Protein AF-A0A9D1T3U3-F1 (afdb_monomer_lite)

Sequence (170 aa):
MNPGKLRSGLFGFKKSSVYQYISEIEQDYSAKLVQRNDQAARESDEHLRRISQLEAELEEQKHSNEAIKSEKELIALALIDARRYAETVKKEADDKAAEERKKLEAELDKRKAELDRYHEQIVAVREMFQKLLRSMNEHAYSFEQQVKTAGEAAPERNMSLFERKAGSGK

Foldseek 3Di:
DDPVQFDADPPGTDPVSVVVVVVVVVVVVVVVVVVVVVVVVVVVVVVVVVVVVVVVVVVVVVVVVVVVVVVVVVVVVVVVVVVVVVVVVVVVVVVVVVVVVVVVVVVVVVVVVVVVVVVVVVVVVVVVVVVVVVVVVVVVVVVVVVVVVVVVVDPPPPPPPDPDPDDDDD

pLDDT: mean 87.0, std 16.56, range [37.66, 98.19]

Radius of gyration: 71.47 Å; chains: 1; bounding box: 152×33×193 Å

Structure (mmCIF, N/CA/C/O backbone):
data_AF-A0A9D1T3U3-F1
#
_entry.id   AF-A0A9D1T3U3-F1
#
loop_
_atom_site.group_PDB
_atom_site.id
_atom_site.type_symbol
_atom_site.label_atom_id
_atom_site.label_alt_id
_atom_site.label_comp_id
_atom_site.label_asym_id
_atom_site.label_entity_id
_atom_site.label_seq_id
_atom_site.pdbx_PDB_ins_code
_atom_site.Cartn_x
_atom_site.Cartn_y
_atom_site.Cartn_z
_atom_site.occupancy
_atom_site.B_iso_or_equiv
_atom_site.auth_seq_id
_atom_site.auth_comp_id
_atom_site.auth_asym_id
_atom_site.auth_atom_id
_atom_site.pdbx_PDB_model_num
ATOM 1 N N . MET A 1 1 ? -62.006 -7.987 57.439 1.00 48.41 1 MET A N 1
ATOM 2 C CA . MET A 1 1 ? -62.836 -6.977 58.130 1.00 48.41 1 MET A CA 1
ATOM 3 C C . MET A 1 1 ? -64.059 -7.708 58.659 1.00 48.41 1 MET A C 1
ATOM 5 O O . MET A 1 1 ? -64.904 -8.081 57.862 1.00 48.41 1 MET A O 1
ATOM 9 N N . ASN A 1 2 ? -64.071 -8.084 59.942 1.00 49.84 2 ASN A N 1
ATOM 10 C CA . ASN A 1 2 ? -65.096 -8.978 60.493 1.00 49.84 2 ASN A CA 1
ATOM 11 C C . ASN A 1 2 ? -65.624 -8.397 61.822 1.00 49.84 2 ASN A C 1
ATOM 13 O O . ASN A 1 2 ? -64.962 -8.550 62.849 1.00 49.84 2 ASN A O 1
ATOM 17 N N . PRO A 1 3 ? -66.778 -7.702 61.825 1.00 57.09 3 PRO A N 1
ATOM 18 C CA . PRO A 1 3 ? -67.309 -7.013 63.009 1.00 57.09 3 PRO A CA 1
ATOM 19 C C . PRO A 1 3 ? -67.795 -7.964 64.120 1.00 57.09 3 PRO A C 1
ATOM 21 O O . PRO A 1 3 ? -68.086 -7.520 65.227 1.00 57.09 3 PRO A O 1
ATOM 24 N N . GLY A 1 4 ? -67.831 -9.279 63.869 1.00 59.16 4 GLY A N 1
ATOM 25 C CA . GLY A 1 4 ? -68.265 -10.303 64.828 1.00 59.16 4 GLY A CA 1
ATOM 26 C C . GLY A 1 4 ? -67.339 -10.539 66.033 1.00 59.16 4 GLY A C 1
ATOM 27 O O . GLY A 1 4 ? -67.696 -11.311 66.917 1.00 59.16 4 GLY A O 1
ATOM 28 N N . LYS A 1 5 ? -66.166 -9.891 66.102 1.00 60.06 5 LYS A N 1
ATOM 29 C CA . LYS A 1 5 ? -65.234 -10.005 67.244 1.00 60.06 5 LYS A CA 1
ATOM 30 C C . LYS A 1 5 ? -65.587 -9.096 68.433 1.00 60.06 5 LYS A C 1
ATOM 32 O O . LYS A 1 5 ? -65.018 -9.256 69.511 1.00 60.06 5 LYS A O 1
ATOM 37 N N . LEU A 1 6 ? -66.517 -8.155 68.262 1.00 68.94 6 LEU A N 1
ATOM 38 C CA . LEU A 1 6 ? -66.906 -7.207 69.305 1.00 68.94 6 LEU A CA 1
ATOM 39 C C . LEU A 1 6 ? -68.054 -7.771 70.161 1.00 68.94 6 LEU A C 1
ATOM 41 O O . LEU A 1 6 ? -69.186 -7.889 69.700 1.00 68.94 6 LEU A O 1
ATOM 45 N N . ARG A 1 7 ? -67.786 -8.102 71.431 1.00 67.62 7 ARG A N 1
ATOM 46 C CA . ARG A 1 7 ? -68.818 -8.568 72.377 1.00 67.62 7 ARG A CA 1
ATOM 47 C C . ARG A 1 7 ? -69.720 -7.408 72.818 1.00 67.62 7 ARG A C 1
ATOM 49 O O . ARG A 1 7 ? -69.237 -6.432 73.399 1.00 67.62 7 ARG A O 1
ATOM 56 N N . SER A 1 8 ? -71.026 -7.542 72.607 1.00 62.28 8 SER A N 1
ATOM 57 C CA . SER A 1 8 ? -72.062 -6.617 73.084 1.00 62.28 8 SER A CA 1
ATOM 58 C C . SER A 1 8 ? -72.472 -6.916 74.536 1.00 62.28 8 SER A C 1
ATOM 60 O O . SER A 1 8 ? -72.482 -8.060 74.988 1.00 62.28 8 SER A O 1
ATOM 62 N N . GLY A 1 9 ? -72.757 -5.870 75.308 1.00 64.69 9 GLY A N 1
ATOM 63 C CA . GLY A 1 9 ? -73.354 -5.912 76.645 1.00 64.69 9 GLY A CA 1
ATOM 64 C C . GLY A 1 9 ? -74.627 -5.059 76.705 1.00 64.69 9 GLY A C 1
ATOM 65 O O . GLY A 1 9 ? -75.027 -4.484 75.695 1.00 64.69 9 GLY A O 1
ATOM 66 N N . LEU A 1 10 ? -75.250 -4.949 77.888 1.00 53.22 10 LEU A N 1
ATOM 67 C CA . LEU A 1 10 ? -76.544 -4.260 78.079 1.00 53.22 10 LEU A CA 1
ATOM 68 C C . LEU A 1 10 ? -76.570 -2.778 77.635 1.00 53.22 10 LEU A C 1
ATOM 70 O O . LEU A 1 10 ? -77.649 -2.243 77.420 1.00 53.22 10 LEU A O 1
ATOM 74 N N . PHE A 1 11 ? -75.411 -2.129 77.471 1.00 63.41 11 PHE A N 1
ATOM 75 C CA . PHE A 1 11 ? -75.275 -0.734 77.025 1.00 63.41 11 PHE A CA 1
ATOM 76 C C . PHE A 1 11 ? -74.191 -0.576 75.936 1.00 63.41 11 PHE A C 1
ATOM 78 O O . PHE A 1 11 ? -73.319 0.286 76.024 1.00 63.41 11 PHE A O 1
ATOM 85 N N . GLY A 1 12 ? -74.210 -1.433 74.910 1.00 74.12 12 GLY A N 1
ATOM 86 C CA . GLY A 1 12 ? -73.288 -1.352 73.764 1.00 74.12 12 GLY A CA 1
ATOM 87 C C . GLY A 1 12 ? -72.073 -2.283 73.866 1.00 74.12 12 GLY A C 1
ATOM 88 O O . GLY A 1 12 ? -72.108 -3.288 74.574 1.00 74.12 12 GLY A O 1
ATOM 89 N N . PHE A 1 13 ? -71.000 -2.008 73.117 1.00 77.75 13 PHE A N 1
ATOM 90 C CA . PHE A 1 13 ? -69.819 -2.884 73.067 1.00 77.75 13 PHE A CA 1
ATOM 91 C C . PHE A 1 13 ? -68.985 -2.821 74.352 1.00 77.75 13 PHE A C 1
ATOM 93 O O . PHE A 1 13 ? -68.735 -1.750 74.905 1.00 77.75 13 PHE A O 1
ATOM 100 N N . LYS A 1 14 ? -68.495 -3.975 74.819 1.00 78.81 14 LYS A N 1
ATOM 101 C CA . LYS A 1 14 ? -67.604 -4.026 75.986 1.00 78.81 14 LYS A CA 1
ATOM 102 C C . LYS A 1 14 ? -66.269 -3.354 75.658 1.00 78.81 14 LYS A C 1
ATOM 104 O O . LYS A 1 14 ? -65.578 -3.775 74.733 1.00 78.81 14 LYS A O 1
ATOM 109 N N . LYS A 1 15 ? -65.867 -2.377 76.479 1.00 77.88 15 LYS A N 1
ATOM 110 C CA . LYS A 1 15 ? -64.603 -1.624 76.362 1.00 77.88 15 LYS A CA 1
ATOM 111 C C . LYS A 1 15 ? -63.379 -2.536 76.169 1.00 77.88 15 LYS A C 1
ATOM 113 O O . LYS A 1 15 ? -62.560 -2.273 75.298 1.00 77.88 15 LYS A O 1
ATOM 118 N N . SER A 1 16 ? -63.298 -3.652 76.897 1.00 78.44 16 SER A N 1
ATOM 119 C CA . SER A 1 16 ? -62.227 -4.651 76.736 1.00 78.44 16 SER A CA 1
ATOM 120 C C . SER A 1 16 ? -62.200 -5.311 75.353 1.00 78.44 16 SER A C 1
ATOM 122 O O . SER A 1 16 ? -61.131 -5.505 74.790 1.00 78.44 16 SER A O 1
ATOM 124 N N . SER A 1 17 ? -63.368 -5.603 74.775 1.00 78.81 17 SER A N 1
ATOM 125 C CA . SER A 1 17 ? -63.489 -6.204 73.443 1.00 78.81 17 SER A CA 1
ATOM 126 C C . SER A 1 17 ? -63.086 -5.234 72.333 1.00 78.81 17 SER A C 1
ATOM 128 O O . SER A 1 17 ? -62.527 -5.663 71.329 1.00 78.81 17 SER A O 1
ATOM 130 N N . VAL A 1 18 ? -63.355 -3.937 72.517 1.00 82.44 18 VAL A N 1
ATOM 131 C CA . VAL A 1 18 ? -62.944 -2.877 71.586 1.00 82.44 18 VAL A CA 1
ATOM 132 C C . VAL A 1 18 ? -61.427 -2.686 71.623 1.00 82.44 18 VAL A C 1
ATOM 134 O O . VAL A 1 18 ? -60.809 -2.666 70.566 1.00 82.44 18 VAL A O 1
ATOM 137 N N . TYR A 1 19 ? -60.809 -2.624 72.810 1.00 83.25 19 TYR A N 1
ATOM 138 C CA . TYR A 1 19 ? -59.344 -2.545 72.915 1.00 83.25 19 TYR A CA 1
ATOM 139 C C . TYR A 1 19 ? -58.645 -3.761 72.319 1.00 83.25 19 TYR A C 1
ATOM 141 O O . TYR A 1 19 ? -57.656 -3.604 71.615 1.00 83.25 19 TYR A O 1
ATOM 149 N N . GLN A 1 20 ? -59.172 -4.962 72.559 1.00 82.62 20 GLN A N 1
ATOM 150 C CA . GLN A 1 20 ? -58.599 -6.182 71.998 1.00 82.62 20 GLN A CA 1
ATOM 151 C C . GLN A 1 20 ? -58.688 -6.194 70.465 1.00 82.62 20 GLN A C 1
ATOM 153 O O . GLN A 1 20 ? -57.724 -6.544 69.796 1.00 82.62 20 GLN A O 1
ATOM 158 N N . TYR A 1 21 ? -59.805 -5.728 69.902 1.00 84.50 21 TYR A N 1
ATOM 159 C CA . TYR A 1 21 ? -59.969 -5.582 68.456 1.00 84.50 21 TYR A CA 1
ATOM 160 C C . TYR A 1 21 ? -59.041 -4.519 67.845 1.00 84.50 21 TYR A C 1
ATOM 162 O O . TYR A 1 21 ? -58.451 -4.759 66.795 1.00 84.50 21 TYR A O 1
ATOM 170 N N . ILE A 1 22 ? -58.886 -3.361 68.498 1.00 86.06 22 ILE A N 1
ATOM 171 C CA . ILE A 1 22 ? -57.947 -2.314 68.063 1.00 86.06 22 ILE A CA 1
ATOM 172 C C . ILE A 1 22 ? -56.513 -2.849 68.093 1.00 86.06 22 ILE A C 1
ATOM 174 O O . ILE A 1 22 ? -55.797 -2.701 67.111 1.00 86.06 22 ILE A O 1
ATOM 178 N N . SER A 1 23 ? -56.131 -3.539 69.169 1.00 87.00 23 SER A N 1
ATOM 179 C CA . SER A 1 23 ? -54.795 -4.117 69.317 1.00 87.00 23 SER A CA 1
ATOM 180 C C . SER A 1 23 ? -54.493 -5.170 68.243 1.00 87.00 23 SER A C 1
ATOM 182 O O . SER A 1 23 ? -53.408 -5.146 67.671 1.00 87.00 23 SER A O 1
ATOM 184 N N . GLU A 1 24 ? -55.452 -6.038 67.898 1.00 88.56 24 GLU A N 1
ATOM 185 C CA . GLU A 1 24 ? -55.300 -6.991 66.786 1.00 88.56 24 GLU A CA 1
ATOM 186 C C . GLU A 1 24 ? -55.110 -6.280 65.436 1.00 88.56 24 GLU A C 1
ATOM 188 O O . GLU A 1 24 ? -54.271 -6.684 64.634 1.00 88.56 24 GLU A O 1
ATOM 193 N N . ILE A 1 25 ? -55.858 -5.201 65.181 1.00 89.44 25 ILE A N 1
ATOM 194 C CA . ILE A 1 25 ? -55.713 -4.408 63.952 1.00 89.44 25 ILE A CA 1
ATOM 195 C C . ILE A 1 25 ? -54.351 -3.717 63.901 1.00 89.44 25 ILE A C 1
ATOM 197 O O . ILE A 1 25 ? -53.684 -3.770 62.871 1.00 89.44 25 ILE A O 1
ATOM 201 N N . GLU A 1 26 ? -53.925 -3.074 64.985 1.00 88.56 26 GLU A N 1
ATOM 202 C CA . GLU A 1 26 ? -52.614 -2.423 65.072 1.00 88.56 26 GLU A CA 1
ATOM 203 C C . GLU A 1 26 ? -51.480 -3.427 64.851 1.00 88.56 26 GLU A C 1
ATOM 205 O O . GLU A 1 26 ? -50.517 -3.123 64.144 1.00 88.56 26 GLU A O 1
ATOM 210 N N . GLN A 1 27 ? -51.618 -4.642 65.383 1.00 90.44 27 GLN A N 1
ATOM 211 C CA . GLN A 1 27 ? -50.654 -5.717 65.189 1.00 90.44 27 GLN A CA 1
ATOM 212 C C . GLN A 1 27 ? -50.613 -6.194 63.726 1.00 90.44 27 GLN A C 1
ATOM 214 O O . GLN A 1 27 ? -49.526 -6.305 63.158 1.00 90.44 27 GLN A O 1
ATOM 219 N N . ASP A 1 28 ? -51.767 -6.384 63.078 1.00 91.81 28 ASP A N 1
ATOM 220 C CA . ASP A 1 28 ? -51.862 -6.736 61.652 1.00 91.81 28 ASP A CA 1
ATOM 221 C C . ASP A 1 28 ? -51.287 -5.640 60.736 1.00 91.81 28 ASP A C 1
ATOM 223 O O . ASP A 1 28 ? -50.599 -5.932 59.752 1.00 91.81 28 ASP A O 1
ATOM 227 N N . TYR A 1 29 ? -51.561 -4.365 61.033 1.00 93.00 29 TYR A N 1
ATOM 228 C CA . TYR A 1 29 ? -50.995 -3.236 60.288 1.00 93.00 29 TYR A CA 1
ATOM 229 C C . TYR A 1 29 ? -49.484 -3.130 60.488 1.00 93.00 29 TYR A C 1
ATOM 231 O O . TYR A 1 29 ? -48.761 -2.929 59.512 1.00 93.00 29 TYR A O 1
ATOM 239 N N . SER A 1 30 ? -49.000 -3.326 61.715 1.00 92.25 30 SER A N 1
ATOM 240 C CA . SER A 1 30 ? -47.567 -3.342 62.021 1.00 92.25 30 SER A CA 1
ATOM 241 C C . SER A 1 30 ? -46.858 -4.474 61.274 1.00 92.25 30 SER A C 1
ATOM 243 O O . SER A 1 30 ? -45.830 -4.242 60.644 1.00 92.25 30 SER A O 1
ATOM 245 N N . ALA A 1 31 ? -47.444 -5.675 61.247 1.00 93.56 31 ALA A N 1
ATOM 246 C CA . ALA A 1 31 ? -46.906 -6.809 60.498 1.00 93.56 31 ALA A CA 1
ATOM 247 C C . ALA A 1 31 ? -46.839 -6.527 58.985 1.00 93.56 31 ALA A C 1
ATOM 249 O O . ALA A 1 31 ? -45.823 -6.799 58.345 1.00 93.56 31 ALA A O 1
ATOM 250 N N . LYS A 1 32 ? -47.884 -5.918 58.408 1.00 94.94 32 LYS A N 1
ATOM 251 C CA . LYS A 1 32 ? -47.892 -5.517 56.989 1.00 94.94 32 LYS A CA 1
ATOM 252 C C . LYS A 1 32 ? -46.875 -4.424 56.674 1.00 94.94 32 LYS A C 1
ATOM 254 O O . LYS A 1 32 ? -46.291 -4.453 55.593 1.00 94.94 32 LYS A O 1
ATOM 259 N N . LEU A 1 33 ? -46.669 -3.470 57.581 1.00 94.62 33 LEU A N 1
ATOM 260 C CA . LEU A 1 33 ? -45.656 -2.426 57.421 1.00 94.62 33 LEU A CA 1
ATOM 261 C C . LEU A 1 33 ? -44.251 -3.022 57.397 1.00 94.62 33 LEU A C 1
ATOM 263 O O . LEU A 1 33 ? -43.485 -2.699 56.494 1.00 94.62 33 LEU A O 1
ATOM 267 N N . VAL A 1 34 ? -43.945 -3.939 58.319 1.00 95.88 34 VAL A N 1
ATOM 268 C CA . VAL A 1 34 ? -42.663 -4.660 58.328 1.00 95.88 34 VAL A CA 1
ATOM 269 C C . VAL A 1 34 ? -42.482 -5.446 57.031 1.00 95.88 34 VAL A C 1
ATOM 271 O O . VAL A 1 34 ? -41.472 -5.281 56.358 1.00 95.88 34 VAL A O 1
ATOM 274 N N . GLN A 1 35 ? -43.494 -6.207 56.604 1.00 95.56 35 GLN A N 1
ATOM 275 C CA . GLN A 1 35 ? -43.419 -6.981 55.363 1.00 95.56 35 GLN A CA 1
ATOM 276 C C . GLN A 1 35 ? -43.183 -6.099 54.125 1.00 95.56 35 GLN A C 1
ATOM 278 O O . GLN A 1 35 ? -42.412 -6.464 53.239 1.00 95.56 35 GLN A O 1
ATOM 283 N N . ARG A 1 36 ? -43.841 -4.935 54.048 1.00 95.62 36 ARG A N 1
ATOM 284 C CA . ARG A 1 36 ? -43.643 -3.975 52.954 1.00 95.62 36 ARG A CA 1
ATOM 285 C C . ARG A 1 36 ? -42.262 -3.339 52.991 1.00 95.62 36 ARG A C 1
ATOM 287 O O . ARG A 1 36 ? -41.664 -3.177 51.934 1.00 95.62 36 ARG A O 1
ATOM 294 N N . ASN A 1 37 ? -41.768 -3.008 54.177 1.00 95.81 37 ASN A N 1
ATOM 295 C CA . ASN A 1 37 ? -40.433 -2.455 54.344 1.00 95.81 37 ASN A CA 1
ATOM 296 C C . ASN A 1 37 ? -39.354 -3.473 53.942 1.00 95.81 37 ASN A C 1
ATOM 298 O O . ASN A 1 37 ? -38.443 -3.132 53.196 1.00 95.81 37 ASN A O 1
ATOM 302 N N . ASP A 1 38 ? -39.509 -4.737 54.341 1.00 96.12 38 ASP A N 1
ATOM 303 C CA . ASP A 1 38 ? -38.602 -5.824 53.956 1.00 96.12 38 ASP A CA 1
ATOM 304 C C . ASP A 1 38 ? -38.616 -6.072 52.444 1.00 96.12 38 ASP A C 1
ATOM 306 O O . ASP A 1 38 ? -37.574 -6.321 51.840 1.00 96.12 38 ASP A O 1
ATOM 310 N N . GLN A 1 39 ? -39.793 -6.007 51.815 1.00 96.44 39 GLN A N 1
ATOM 311 C CA . GLN A 1 39 ? -39.905 -6.138 50.365 1.00 96.44 39 GLN A CA 1
ATOM 312 C C . GLN A 1 39 ? -39.223 -4.968 49.643 1.00 96.44 39 GLN A C 1
ATOM 314 O O . GLN A 1 39 ? -38.424 -5.204 48.741 1.00 96.44 39 GLN A O 1
ATOM 319 N N . ALA A 1 40 ? -39.482 -3.730 50.071 1.00 95.62 40 ALA A N 1
ATOM 320 C CA . ALA A 1 40 ? -38.860 -2.544 49.489 1.00 95.62 40 ALA A CA 1
ATOM 321 C C . ALA A 1 40 ? -37.330 -2.558 49.650 1.00 95.62 40 ALA A C 1
ATOM 323 O O . ALA A 1 40 ? -36.610 -2.198 48.721 1.00 95.62 40 ALA A O 1
ATOM 324 N N . ALA A 1 41 ? -36.826 -3.026 50.797 1.00 96.62 41 ALA A N 1
ATOM 325 C CA . ALA A 1 41 ? -35.394 -3.190 51.025 1.00 96.62 41 ALA A CA 1
ATOM 326 C C . ALA A 1 41 ? -34.773 -4.201 50.045 1.00 96.62 41 ALA A C 1
ATOM 328 O O . ALA A 1 41 ? -33.742 -3.917 49.442 1.00 96.62 41 ALA A O 1
ATOM 329 N N . ARG A 1 42 ? -35.429 -5.347 49.819 1.00 96.75 42 ARG A N 1
ATOM 330 C CA . ARG A 1 42 ? -34.956 -6.362 48.859 1.00 96.75 42 ARG A CA 1
ATOM 331 C C . ARG A 1 42 ? -34.942 -5.848 47.423 1.00 96.75 42 ARG A C 1
ATOM 333 O O . ARG A 1 42 ? -33.963 -6.070 46.719 1.00 96.75 42 ARG A O 1
ATOM 340 N N . GLU A 1 43 ? -36.007 -5.170 47.002 1.00 97.00 43 GLU A N 1
ATOM 341 C CA . GLU A 1 43 ? -36.102 -4.580 45.660 1.00 97.00 43 GLU A CA 1
ATOM 342 C C . GLU A 1 43 ? -35.020 -3.506 45.461 1.00 97.00 43 GLU A C 1
ATOM 344 O O . GLU A 1 43 ? -34.342 -3.486 44.435 1.00 97.00 43 GLU A O 1
ATOM 349 N N . SER A 1 44 ? -34.781 -2.667 46.474 1.00 96.62 44 SER A N 1
ATOM 350 C CA . SER A 1 44 ? -33.696 -1.681 46.459 1.00 96.62 44 SER A CA 1
ATOM 351 C C . SER A 1 44 ? -32.321 -2.340 46.318 1.00 96.62 44 SER A C 1
ATOM 353 O O . SER A 1 44 ? -31.523 -1.917 45.481 1.00 96.62 44 SER A O 1
ATOM 355 N N . ASP A 1 45 ? -32.039 -3.388 47.094 1.00 97.25 45 ASP A N 1
ATOM 356 C CA . ASP A 1 45 ? -30.769 -4.118 47.018 1.00 97.25 45 ASP A CA 1
ATOM 357 C C . ASP A 1 45 ? -30.565 -4.773 45.644 1.00 97.25 45 ASP A C 1
ATOM 359 O O . ASP A 1 45 ? -29.456 -4.766 45.102 1.00 97.25 45 ASP A O 1
ATOM 363 N N . GLU A 1 46 ? -31.625 -5.327 45.054 1.00 97.50 46 GLU A N 1
ATOM 364 C CA . GLU A 1 46 ? -31.581 -5.913 43.714 1.00 97.50 46 GLU A CA 1
ATOM 365 C C . GLU A 1 46 ? -31.304 -4.851 42.644 1.00 97.50 46 GLU A C 1
ATOM 367 O O . GLU A 1 46 ? -30.431 -5.042 41.791 1.00 97.50 46 GLU A O 1
ATOM 372 N N . HIS A 1 47 ? -31.977 -3.700 42.717 1.00 97.44 47 HIS A N 1
ATOM 373 C CA . HIS A 1 47 ? -31.737 -2.586 41.805 1.00 97.44 47 HIS A CA 1
ATOM 374 C C . HIS A 1 47 ? -30.315 -2.039 41.923 1.00 97.44 47 HIS A C 1
ATOM 376 O O . HIS A 1 47 ? -29.665 -1.840 40.898 1.00 97.44 47 HIS A O 1
ATOM 382 N N . LEU A 1 48 ? -29.796 -1.860 43.141 1.00 98.00 48 LEU A N 1
ATOM 383 C CA . LEU A 1 48 ? -28.418 -1.410 43.358 1.00 98.00 48 LEU A CA 1
ATOM 384 C C . LEU A 1 48 ? -27.403 -2.396 42.773 1.00 98.00 48 LEU A C 1
ATOM 386 O O . LEU A 1 48 ? -26.454 -1.983 42.105 1.00 98.00 48 LEU A O 1
ATOM 390 N N . ARG A 1 49 ? -27.627 -3.704 42.947 1.00 97.62 49 ARG A N 1
ATOM 391 C CA . ARG A 1 49 ? -26.790 -4.734 42.313 1.00 97.62 49 ARG A CA 1
ATOM 392 C C . ARG A 1 49 ? -26.853 -4.657 40.796 1.00 97.62 49 ARG A C 1
ATOM 394 O O . ARG A 1 49 ? -25.814 -4.751 40.146 1.00 97.62 49 ARG A O 1
ATOM 401 N N . ARG A 1 50 ? -28.045 -4.474 40.224 1.00 98.00 50 ARG A N 1
ATOM 402 C CA . ARG A 1 50 ? -28.203 -4.389 38.770 1.00 98.00 50 ARG A CA 1
ATOM 403 C C . ARG A 1 50 ? -27.542 -3.139 38.197 1.00 98.00 50 ARG A C 1
ATOM 405 O O . ARG A 1 50 ? -26.908 -3.237 37.152 1.00 98.00 50 ARG A O 1
ATOM 412 N N . ILE A 1 51 ? -27.658 -2.002 38.880 1.00 98.00 51 ILE A N 1
ATOM 413 C CA . ILE A 1 51 ? -26.983 -0.755 38.505 1.00 98.00 51 ILE A CA 1
ATOM 414 C C . ILE A 1 51 ? -25.471 -0.970 38.505 1.00 98.00 51 ILE A C 1
ATOM 416 O O . ILE A 1 51 ? -24.837 -0.731 37.486 1.00 98.00 51 ILE A O 1
ATOM 420 N N . SER A 1 52 ? -24.915 -1.529 39.582 1.00 97.94 52 SER A N 1
ATOM 421 C CA . SER A 1 52 ? -23.474 -1.782 39.672 1.00 97.94 52 SER A CA 1
ATOM 422 C C . SER A 1 52 ? -22.963 -2.729 38.576 1.00 97.94 52 SER A C 1
ATOM 424 O O . SER A 1 52 ? -21.891 -2.501 38.021 1.00 97.94 52 SER A O 1
ATOM 426 N N . GLN A 1 53 ? -23.732 -3.765 38.220 1.00 98.06 53 GLN A N 1
ATOM 427 C CA . GLN A 1 53 ? -23.395 -4.647 37.096 1.00 98.06 53 GLN A CA 1
ATOM 428 C C . GLN A 1 53 ? -23.400 -3.904 35.759 1.00 98.06 53 GLN A C 1
ATOM 430 O O . GLN A 1 53 ? -22.451 -4.024 34.991 1.00 98.06 53 GLN A O 1
ATOM 435 N N . LEU A 1 54 ? -24.450 -3.126 35.489 1.00 98.19 54 LEU A N 1
ATOM 436 C CA . LEU A 1 54 ? -24.571 -2.368 34.244 1.00 98.19 54 LEU A CA 1
ATOM 437 C C . LEU A 1 54 ? -23.486 -1.295 34.120 1.00 98.19 54 LEU A C 1
ATOM 439 O O . LEU A 1 54 ? -22.979 -1.072 33.027 1.00 98.19 54 LEU A O 1
ATOM 443 N N . GLU A 1 55 ? -23.112 -0.647 35.221 1.00 98.06 55 GLU A N 1
ATOM 444 C CA . GLU A 1 55 ? -22.002 0.307 35.254 1.00 98.06 55 GLU A CA 1
ATOM 445 C C . GLU A 1 55 ? -20.669 -0.378 34.936 1.00 98.06 55 GLU A C 1
ATOM 447 O O . GLU A 1 55 ? -19.902 0.137 34.125 1.00 98.06 55 GLU A O 1
ATOM 452 N N . ALA A 1 56 ? -20.416 -1.564 35.499 1.00 97.88 56 ALA A N 1
ATOM 453 C CA . ALA A 1 56 ? -19.215 -2.338 35.191 1.00 97.88 56 ALA A CA 1
ATOM 454 C C . ALA A 1 56 ? -19.167 -2.776 33.714 1.00 97.88 56 ALA A C 1
ATOM 456 O O . ALA A 1 56 ? -18.143 -2.595 33.056 1.00 97.88 56 ALA A O 1
ATOM 457 N N . GLU A 1 57 ? -20.279 -3.287 33.175 1.00 98.00 57 GLU A N 1
ATOM 458 C CA . GLU A 1 57 ? -20.402 -3.657 31.756 1.00 98.00 57 GLU A CA 1
ATOM 459 C C . GLU A 1 57 ? -20.194 -2.441 30.835 1.00 98.00 57 GLU A C 1
ATOM 461 O O . GLU A 1 57 ? -19.528 -2.540 29.803 1.00 98.00 57 GLU A O 1
ATOM 466 N N . LEU A 1 58 ? -20.737 -1.276 31.206 1.00 98.12 58 LEU A N 1
ATOM 467 C CA . LEU A 1 58 ? -20.590 -0.045 30.434 1.00 98.12 58 LEU A CA 1
ATOM 468 C C . LEU A 1 58 ? -19.127 0.407 30.371 1.00 98.12 58 LEU A C 1
ATOM 470 O O . LEU A 1 58 ? -18.650 0.779 29.299 1.00 98.12 58 LEU A O 1
ATOM 474 N N . GLU A 1 59 ? -18.419 0.388 31.499 1.00 98.00 59 GLU A N 1
ATOM 475 C CA . GLU A 1 59 ? -17.007 0.776 31.543 1.00 98.00 59 GLU A CA 1
ATOM 476 C C . GLU A 1 59 ? -16.120 -0.205 30.766 1.00 98.00 59 GLU A C 1
ATOM 478 O O . GLU A 1 59 ? -15.254 0.221 29.999 1.00 98.00 59 GLU A O 1
ATOM 483 N N . GLU A 1 60 ? -16.389 -1.510 30.853 1.00 98.12 60 GLU A N 1
ATOM 484 C CA . GLU A 1 60 ? -15.699 -2.512 30.034 1.00 98.12 60 GLU A CA 1
ATOM 485 C C . GLU A 1 60 ? -15.913 -2.261 28.532 1.00 98.12 60 GLU A C 1
ATOM 487 O O . GLU A 1 60 ? -14.959 -2.247 27.745 1.00 98.12 60 GLU A O 1
ATOM 492 N N . GLN A 1 61 ? -17.154 -1.985 28.119 1.00 97.88 61 GLN A N 1
ATOM 493 C CA . GLN A 1 61 ? -17.466 -1.686 26.721 1.00 97.88 61 GLN A CA 1
ATOM 494 C C . GLN A 1 61 ? -16.841 -0.380 26.231 1.00 97.88 61 GLN A C 1
ATOM 496 O O . GLN A 1 61 ? -16.428 -0.304 25.070 1.00 97.88 61 GLN A O 1
ATOM 501 N N . LYS A 1 62 ? -16.759 0.653 27.075 1.00 97.81 62 LYS A N 1
ATOM 502 C CA . LYS A 1 62 ? -16.068 1.902 26.728 1.00 97.81 62 LYS A CA 1
ATOM 503 C C . LYS A 1 62 ? -14.588 1.652 26.481 1.00 97.81 62 LYS A C 1
ATOM 505 O O . LYS A 1 62 ? -14.093 2.025 25.420 1.00 97.81 62 LYS A O 1
ATOM 510 N N . HIS A 1 63 ? -13.918 0.950 27.393 1.00 97.75 63 HIS A N 1
ATOM 511 C CA . HIS A 1 63 ? -12.510 0.598 27.228 1.00 97.75 63 HIS A CA 1
ATOM 512 C C . HIS A 1 63 ? -12.262 -0.246 25.975 1.00 97.75 63 HIS A C 1
ATOM 514 O O . HIS A 1 63 ? -11.336 0.035 25.212 1.00 97.75 63 HIS A O 1
ATOM 520 N N . SER A 1 64 ? -13.115 -1.240 25.712 1.00 97.62 64 SER A N 1
ATOM 521 C CA . SER A 1 64 ? -13.023 -2.051 24.495 1.00 97.62 64 SER A CA 1
ATOM 522 C C . SER A 1 64 ? -13.204 -1.207 23.227 1.00 97.62 64 SER A C 1
ATOM 524 O O . SER A 1 64 ? -12.422 -1.320 22.281 1.00 97.62 64 SER A O 1
ATOM 526 N N . ASN A 1 65 ? -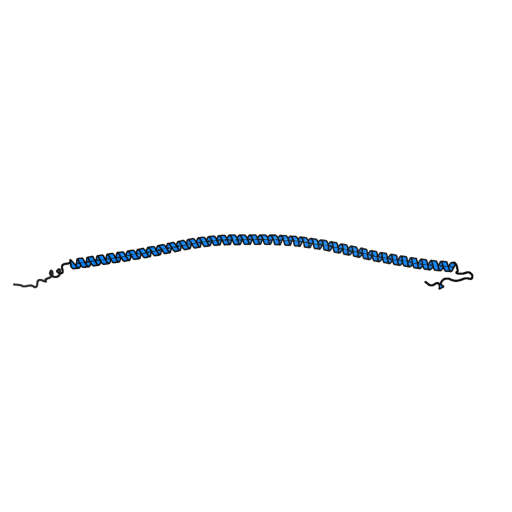14.187 -0.302 23.210 1.00 97.81 65 ASN A N 1
ATOM 527 C CA . ASN A 1 65 ? -14.417 0.590 22.073 1.00 97.81 65 ASN A CA 1
ATOM 528 C C . ASN A 1 65 ? -13.257 1.562 21.837 1.00 97.81 65 ASN A C 1
ATOM 530 O O . ASN A 1 65 ? -12.900 1.810 20.684 1.00 97.81 65 ASN A O 1
ATOM 534 N N . GLU A 1 66 ? -12.664 2.112 22.895 1.00 97.81 66 GLU A N 1
ATOM 535 C CA . GLU A 1 66 ? -11.489 2.979 22.787 1.00 97.81 66 GLU A CA 1
ATOM 536 C C . GLU A 1 66 ? -10.288 2.225 22.212 1.00 97.81 66 GLU A C 1
ATOM 538 O O . GLU A 1 66 ? -9.649 2.721 21.280 1.00 97.81 66 GLU A O 1
ATOM 543 N N . ALA A 1 67 ? -10.039 0.999 22.682 1.00 97.44 67 ALA A N 1
ATOM 544 C CA . ALA A 1 67 ? -8.996 0.135 22.137 1.00 97.44 67 ALA A CA 1
ATOM 545 C C . ALA A 1 67 ? -9.208 -0.119 20.635 1.00 97.44 67 ALA A C 1
ATOM 547 O O . ALA A 1 67 ? -8.319 0.160 19.829 1.00 97.44 67 ALA A O 1
ATOM 548 N N . ILE A 1 68 ? -10.416 -0.532 20.237 1.00 97.44 68 ILE A N 1
ATOM 549 C CA . ILE A 1 68 ? -10.766 -0.761 18.826 1.00 97.44 68 ILE A CA 1
ATOM 550 C C . ILE A 1 68 ? -10.598 0.516 17.995 1.00 97.44 68 ILE A C 1
ATOM 552 O O . ILE A 1 68 ? -10.150 0.462 16.848 1.00 97.44 68 ILE A O 1
ATOM 556 N N . LYS A 1 69 ? -10.971 1.680 18.534 1.00 97.94 69 LYS A N 1
ATOM 557 C CA . LYS A 1 69 ? -10.821 2.956 17.829 1.00 97.94 69 LYS A CA 1
ATOM 558 C C . LYS A 1 69 ? -9.346 3.278 17.585 1.00 97.94 69 LYS A C 1
ATOM 560 O O . LYS A 1 69 ? -8.995 3.601 16.453 1.00 97.94 69 LYS A O 1
ATOM 565 N N . SER A 1 70 ? -8.498 3.129 18.601 1.00 97.50 70 SER A N 1
ATOM 566 C CA . SER A 1 70 ? -7.053 3.343 18.457 1.00 97.50 70 SER A CA 1
ATOM 567 C C . SER A 1 70 ? -6.417 2.388 17.441 1.00 97.50 70 SER A C 1
ATOM 569 O O . SER A 1 70 ? -5.618 2.808 16.607 1.00 97.50 70 SER A O 1
ATOM 571 N N . GLU A 1 71 ? -6.833 1.120 17.425 1.00 97.38 71 GLU A N 1
ATOM 572 C CA . GLU A 1 71 ? -6.351 0.141 16.451 1.00 97.38 71 GLU A CA 1
ATOM 573 C C . GLU A 1 71 ? -6.771 0.519 15.023 1.00 97.38 71 GLU A C 1
ATOM 575 O O . GLU A 1 71 ? -5.957 0.500 14.099 1.00 97.38 71 GLU A O 1
ATOM 580 N N . LYS A 1 72 ? -8.024 0.952 14.836 1.00 96.75 72 LYS A N 1
ATOM 581 C CA . LYS A 1 72 ? -8.512 1.450 13.542 1.00 96.75 72 LYS A CA 1
ATOM 582 C C . LYS A 1 72 ? -7.738 2.675 13.059 1.00 96.75 72 LYS A C 1
ATOM 584 O O . LYS A 1 72 ? -7.477 2.780 11.862 1.00 96.75 72 LYS A O 1
ATOM 589 N N . GLU A 1 73 ? -7.368 3.584 13.957 1.00 98.00 73 GLU A N 1
ATOM 590 C CA . GLU A 1 73 ? -6.543 4.751 13.623 1.00 98.00 73 GLU A CA 1
ATOM 591 C C . GLU A 1 73 ? -5.146 4.328 13.143 1.00 98.00 73 GLU A C 1
ATOM 593 O O . GLU A 1 73 ? -4.688 4.808 12.105 1.00 98.00 73 GLU A O 1
ATOM 598 N N . LEU A 1 74 ? -4.506 3.368 13.819 1.00 97.88 74 LEU A N 1
ATOM 599 C CA . LEU A 1 74 ? -3.214 2.816 13.394 1.00 97.88 74 LEU A CA 1
ATOM 600 C C . LEU A 1 74 ? -3.297 2.134 12.024 1.00 97.88 74 LEU A C 1
ATOM 602 O O . LEU A 1 74 ? -2.448 2.372 11.163 1.00 97.88 74 LEU A O 1
ATOM 606 N N . ILE A 1 75 ? -4.337 1.329 11.794 1.00 97.81 75 ILE A N 1
ATOM 607 C CA . ILE A 1 75 ? -4.572 0.682 10.497 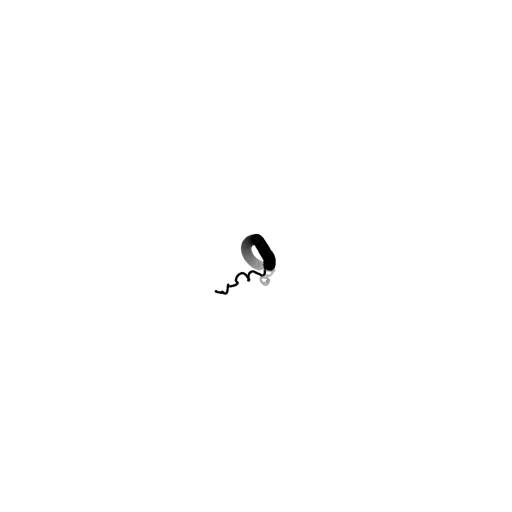1.00 97.81 75 ILE A CA 1
ATOM 608 C C . ILE A 1 75 ? -4.768 1.739 9.405 1.00 97.81 75 ILE A C 1
ATOM 610 O O . ILE A 1 75 ? -4.186 1.626 8.327 1.00 97.81 75 ILE A O 1
ATOM 614 N N . ALA A 1 76 ? -5.552 2.786 9.670 1.00 97.94 76 ALA A N 1
ATOM 615 C CA . ALA A 1 76 ? -5.780 3.859 8.708 1.00 97.94 76 ALA A CA 1
ATOM 616 C C . ALA A 1 76 ? -4.479 4.593 8.344 1.00 97.94 76 ALA A C 1
ATOM 618 O O . ALA A 1 76 ? -4.231 4.837 7.162 1.00 97.94 76 ALA A O 1
ATOM 619 N N . LEU A 1 77 ? -3.627 4.893 9.330 1.00 97.94 77 LEU A N 1
ATOM 620 C CA . LEU A 1 77 ? -2.312 5.499 9.097 1.00 97.94 77 LEU A CA 1
ATOM 621 C C . LEU A 1 77 ? -1.418 4.589 8.246 1.00 97.94 77 LEU A C 1
ATOM 623 O O . LEU A 1 77 ? -0.885 5.035 7.230 1.00 97.94 77 LEU A O 1
ATOM 627 N N . ALA A 1 78 ? -1.336 3.302 8.588 1.00 98.00 78 ALA A N 1
ATOM 628 C CA . ALA A 1 78 ? -0.556 2.330 7.826 1.00 98.00 78 ALA A CA 1
ATOM 629 C C . ALA A 1 78 ? -1.035 2.206 6.368 1.00 98.00 78 ALA A C 1
ATOM 631 O O . ALA A 1 78 ? -0.220 2.117 5.450 1.00 98.00 78 ALA A O 1
ATOM 632 N N . LEU A 1 79 ? -2.351 2.246 6.129 1.00 97.94 79 LEU A N 1
ATOM 633 C CA . LEU A 1 79 ? -2.920 2.221 4.778 1.00 97.94 79 LEU A CA 1
ATOM 634 C C . LEU A 1 79 ? -2.581 3.484 3.975 1.00 97.94 79 LEU A C 1
ATOM 636 O O . LEU A 1 79 ? -2.308 3.393 2.776 1.00 97.94 79 LEU A O 1
ATOM 640 N N . ILE A 1 80 ? -2.582 4.655 4.616 1.00 97.81 80 ILE A N 1
ATOM 641 C CA . ILE A 1 80 ? -2.178 5.914 3.975 1.00 97.81 80 ILE A CA 1
ATOM 642 C C . ILE A 1 80 ? -0.702 5.852 3.571 1.00 97.81 80 ILE A C 1
ATOM 644 O O . ILE A 1 80 ? -0.366 6.200 2.436 1.00 97.81 80 ILE A O 1
ATOM 648 N N . ASP A 1 81 ? 0.166 5.374 4.459 1.00 98.12 81 ASP A N 1
ATOM 649 C CA . ASP A 1 81 ? 1.599 5.264 4.187 1.00 98.12 81 ASP A CA 1
ATOM 650 C C . ASP A 1 81 ? 1.895 4.226 3.101 1.00 98.12 81 ASP A C 1
ATOM 652 O O . ASP A 1 81 ? 2.647 4.510 2.166 1.00 98.12 81 ASP A O 1
ATOM 656 N N . ALA A 1 82 ? 1.231 3.068 3.140 1.00 97.75 82 ALA A N 1
ATOM 657 C CA . ALA A 1 82 ? 1.340 2.051 2.098 1.00 97.75 82 ALA A CA 1
ATOM 658 C C . ALA A 1 82 ? 0.923 2.596 0.723 1.00 97.75 82 ALA A C 1
ATOM 660 O O . ALA A 1 82 ? 1.602 2.354 -0.277 1.00 97.75 82 ALA A O 1
ATOM 661 N N . ARG A 1 83 ? -0.162 3.380 0.663 1.00 97.56 83 ARG A N 1
ATOM 662 C CA . ARG A 1 83 ? -0.609 4.017 -0.579 1.00 97.56 83 ARG A CA 1
ATOM 663 C C . ARG A 1 83 ? 0.413 5.031 -1.096 1.00 97.56 83 ARG A C 1
ATOM 665 O O . ARG A 1 83 ? 0.735 5.003 -2.281 1.00 97.56 83 ARG A O 1
ATOM 672 N N . ARG A 1 84 ? 0.942 5.901 -0.231 1.00 97.31 84 ARG A N 1
ATOM 673 C CA . ARG A 1 84 ? 1.980 6.882 -0.605 1.00 97.31 84 ARG A CA 1
ATOM 674 C C . ARG A 1 84 ? 3.244 6.200 -1.117 1.00 97.31 84 ARG A C 1
ATOM 676 O O . ARG A 1 84 ? 3.825 6.631 -2.113 1.00 97.31 84 ARG A O 1
ATOM 683 N N . TYR A 1 85 ? 3.651 5.115 -0.466 1.00 98.00 85 TYR A N 1
ATOM 684 C CA . TYR A 1 85 ? 4.784 4.316 -0.909 1.00 98.00 85 TYR A CA 1
ATOM 685 C C . TYR A 1 85 ? 4.522 3.692 -2.285 1.00 98.00 85 TYR A C 1
ATOM 687 O O . TYR A 1 85 ? 5.353 3.821 -3.179 1.00 98.00 85 TYR A O 1
ATOM 695 N N . ALA A 1 86 ? 3.341 3.106 -2.504 1.00 97.75 86 ALA A N 1
ATOM 696 C CA . ALA A 1 86 ? 2.962 2.549 -3.801 1.00 97.75 86 ALA A CA 1
ATOM 697 C C . ALA A 1 86 ? 2.948 3.607 -4.921 1.00 97.75 86 ALA A C 1
ATOM 699 O O . ALA A 1 86 ? 3.447 3.348 -6.015 1.00 97.75 86 ALA A O 1
ATOM 700 N N . GLU A 1 87 ? 2.424 4.808 -4.652 1.00 97.38 87 GLU A N 1
ATOM 701 C CA . GLU A 1 87 ? 2.465 5.944 -5.587 1.00 97.38 87 GLU A CA 1
ATOM 702 C C . GLU A 1 87 ? 3.912 6.351 -5.917 1.00 97.38 87 GLU A C 1
ATOM 704 O O . GLU A 1 87 ? 4.232 6.613 -7.078 1.00 97.38 87 GLU A O 1
ATOM 709 N N . THR A 1 88 ? 4.802 6.337 -4.922 1.00 97.62 88 THR A N 1
ATOM 710 C CA . THR A 1 88 ? 6.225 6.669 -5.092 1.00 97.62 88 THR A CA 1
ATOM 711 C C . THR A 1 88 ? 6.943 5.624 -5.943 1.00 97.62 88 THR A C 1
ATOM 713 O O . THR A 1 88 ? 7.573 5.972 -6.937 1.00 97.62 88 THR A O 1
ATOM 716 N N . VAL A 1 89 ? 6.778 4.339 -5.619 1.00 97.94 89 VAL A N 1
ATOM 717 C CA . VAL A 1 89 ? 7.359 3.223 -6.384 1.00 97.94 89 VAL A CA 1
ATOM 718 C C . VAL A 1 89 ? 6.861 3.228 -7.826 1.00 97.94 89 VAL A C 1
ATOM 720 O O . VAL A 1 89 ? 7.647 3.025 -8.750 1.00 97.94 89 VAL A O 1
ATOM 723 N N . LYS A 1 90 ? 5.567 3.491 -8.040 1.00 98.00 90 LYS A N 1
ATOM 724 C CA . LYS A 1 90 ? 5.003 3.596 -9.387 1.00 98.00 90 LYS A CA 1
ATOM 725 C C . LYS A 1 90 ? 5.655 4.733 -10.169 1.00 98.00 90 LYS A C 1
ATOM 727 O O . LYS A 1 90 ? 6.075 4.518 -11.300 1.00 98.00 90 LYS A O 1
ATOM 732 N N . LYS A 1 91 ? 5.781 5.912 -9.559 1.00 97.69 91 LYS A N 1
ATOM 733 C CA . LYS A 1 91 ? 6.426 7.059 -10.197 1.00 97.69 91 LYS A CA 1
ATOM 734 C C . LYS A 1 91 ? 7.886 6.765 -10.545 1.00 97.69 91 LYS A C 1
ATOM 736 O O . LYS A 1 91 ? 8.298 7.019 -11.668 1.00 97.69 91 LYS A O 1
ATOM 741 N N . GLU A 1 92 ? 8.648 6.174 -9.627 1.00 97.25 92 GLU A N 1
ATOM 742 C CA . GLU A 1 92 ? 10.037 5.784 -9.894 1.00 97.25 92 GLU A CA 1
ATOM 743 C C . GLU A 1 92 ? 10.153 4.759 -11.029 1.00 97.25 92 GLU A C 1
ATOM 745 O O . GLU A 1 92 ? 11.095 4.813 -11.820 1.00 97.25 92 GLU A O 1
ATOM 750 N N . ALA A 1 93 ? 9.215 3.813 -11.115 1.00 97.19 93 ALA A N 1
ATOM 751 C CA . ALA A 1 93 ? 9.171 2.843 -12.202 1.00 97.19 93 ALA A CA 1
ATOM 752 C C . ALA A 1 93 ? 8.853 3.513 -13.547 1.00 97.19 93 ALA A C 1
ATOM 754 O O . ALA A 1 93 ? 9.513 3.210 -14.541 1.00 97.19 93 ALA A O 1
ATOM 755 N N . ASP A 1 94 ? 7.892 4.440 -13.568 1.00 97.69 94 ASP A N 1
ATOM 756 C CA . ASP A 1 94 ? 7.524 5.208 -14.759 1.00 97.69 94 ASP A CA 1
ATOM 757 C C . ASP A 1 94 ? 8.695 6.089 -15.233 1.00 97.69 94 ASP A C 1
ATOM 759 O O . ASP A 1 94 ? 9.025 6.088 -16.421 1.00 97.69 94 ASP A O 1
ATOM 763 N N . ASP A 1 95 ? 9.381 6.768 -14.307 1.00 97.62 95 ASP A N 1
ATOM 764 C CA . ASP A 1 95 ? 10.548 7.607 -14.597 1.00 97.62 95 ASP A CA 1
ATOM 765 C C . ASP A 1 95 ? 11.703 6.766 -15.173 1.00 97.62 95 ASP A C 1
ATOM 767 O O . ASP A 1 95 ? 12.238 7.086 -16.239 1.00 97.62 95 ASP A O 1
ATOM 771 N N . LYS A 1 96 ? 12.033 5.626 -14.547 1.00 97.19 96 LYS A N 1
ATOM 772 C CA . LYS A 1 96 ? 13.055 4.693 -15.061 1.00 97.19 96 LYS A CA 1
ATOM 773 C C . LYS A 1 96 ? 12.680 4.130 -16.430 1.00 97.19 96 LYS A C 1
ATOM 775 O O . LYS A 1 96 ? 13.522 4.057 -17.321 1.00 97.19 96 LYS A O 1
ATOM 780 N N . ALA A 1 97 ? 11.419 3.749 -16.626 1.00 97.06 97 ALA A N 1
ATOM 781 C CA . ALA A 1 97 ? 10.949 3.248 -17.912 1.00 97.06 97 ALA A CA 1
ATOM 782 C C . ALA A 1 97 ? 11.045 4.321 -19.007 1.00 97.06 97 ALA A C 1
ATOM 784 O O . ALA A 1 97 ? 11.399 4.008 -20.144 1.00 97.06 97 ALA A O 1
ATOM 785 N N . ALA A 1 98 ? 10.754 5.582 -18.681 1.00 97.38 98 ALA A N 1
ATOM 786 C CA . ALA A 1 98 ? 10.899 6.698 -19.607 1.00 97.38 98 ALA A CA 1
ATOM 787 C C . ALA A 1 98 ? 12.371 6.966 -19.964 1.00 97.38 98 ALA A C 1
ATOM 789 O O . ALA A 1 98 ? 12.678 7.204 -21.134 1.00 97.38 98 ALA A O 1
ATOM 790 N N . GLU A 1 99 ? 13.285 6.895 -18.995 1.00 97.50 99 GLU A N 1
ATOM 791 C CA . GLU A 1 99 ? 14.725 7.025 -19.245 1.00 97.50 99 GLU A CA 1
ATOM 792 C C . GLU A 1 99 ? 15.260 5.911 -20.148 1.00 97.50 99 GLU A C 1
ATOM 794 O O . GLU A 1 99 ? 15.943 6.197 -21.133 1.00 97.50 99 GLU A O 1
ATOM 799 N N . GLU A 1 100 ? 14.917 4.653 -19.870 1.00 96.50 100 GLU A N 1
ATOM 800 C CA . GLU A 1 100 ? 15.350 3.521 -20.695 1.00 96.50 100 GLU A CA 1
ATOM 801 C C . GLU A 1 100 ? 14.759 3.582 -22.108 1.00 96.50 100 GLU A C 1
ATOM 803 O O . GLU A 1 100 ? 15.464 3.327 -23.084 1.00 96.50 100 GLU A O 1
ATOM 808 N N . ARG A 1 101 ? 13.500 4.019 -22.255 1.00 96.56 101 ARG A N 1
ATOM 809 C CA . ARG A 1 101 ? 12.906 4.274 -23.577 1.00 96.56 101 ARG A CA 1
ATOM 810 C C . ARG A 1 101 ? 13.690 5.320 -24.362 1.00 96.56 101 ARG A C 1
ATOM 812 O O . ARG A 1 101 ? 13.981 5.088 -25.530 1.00 96.56 101 ARG A O 1
ATOM 819 N N . LYS A 1 102 ? 14.072 6.434 -23.729 1.00 97.44 102 LYS A N 1
ATOM 820 C CA . LYS A 1 102 ? 14.879 7.478 -24.381 1.00 97.44 102 LYS A CA 1
ATOM 821 C C . LYS A 1 102 ? 16.256 6.968 -24.797 1.00 97.44 102 LYS A C 1
ATOM 823 O O . LYS A 1 102 ? 16.722 7.302 -25.883 1.00 97.44 102 LYS A O 1
ATOM 828 N N . LYS A 1 103 ? 16.914 6.163 -23.955 1.00 97.44 103 LYS A N 1
ATOM 829 C CA . LYS A 1 103 ? 18.206 5.546 -24.298 1.00 97.44 103 LYS A CA 1
ATOM 830 C C . LYS A 1 103 ? 18.065 4.621 -25.504 1.00 97.44 103 LYS A C 1
ATOM 832 O O . LYS A 1 103 ? 18.834 4.749 -26.451 1.00 97.44 103 LYS A O 1
ATOM 837 N N . LEU A 1 104 ? 17.052 3.754 -25.491 1.00 97.44 104 LEU A N 1
ATOM 838 C CA . LEU A 1 104 ? 16.775 2.826 -26.584 1.00 97.44 104 LEU A CA 1
ATOM 839 C C . LEU A 1 104 ? 16.467 3.565 -27.895 1.00 97.44 104 LEU A C 1
ATOM 841 O O . LEU A 1 104 ? 16.971 3.188 -28.947 1.00 97.44 104 LEU A O 1
ATOM 845 N N . GLU A 1 105 ? 15.673 4.633 -27.838 1.00 97.38 105 GLU A N 1
ATOM 846 C CA . GLU A 1 105 ? 15.360 5.466 -29.002 1.00 97.38 105 GLU A CA 1
ATOM 847 C C . GLU A 1 105 ? 16.622 6.131 -29.572 1.00 97.38 105 GLU A C 1
ATOM 849 O O . GLU A 1 105 ? 16.887 6.027 -30.768 1.00 97.38 105 GLU A O 1
ATOM 854 N N . ALA A 1 106 ? 17.476 6.695 -28.713 1.00 97.38 106 ALA A N 1
ATOM 855 C CA . ALA A 1 106 ? 18.751 7.270 -29.135 1.00 97.38 106 ALA A CA 1
ATOM 856 C C . ALA A 1 106 ? 19.706 6.228 -29.749 1.00 97.38 106 ALA A C 1
ATOM 858 O O . ALA A 1 106 ? 20.443 6.534 -30.689 1.00 97.38 106 ALA A O 1
ATOM 859 N N . GLU A 1 107 ? 19.725 4.998 -29.231 1.00 97.31 107 GLU A N 1
ATOM 860 C CA . GLU A 1 107 ? 20.493 3.898 -29.821 1.00 97.31 107 GLU A CA 1
ATOM 861 C C . GLU A 1 107 ? 19.932 3.472 -31.179 1.00 97.31 107 GLU A C 1
ATOM 863 O O . GLU A 1 107 ? 20.703 3.287 -32.122 1.00 97.31 107 GLU A O 1
ATOM 868 N N . LEU A 1 108 ? 18.608 3.368 -31.310 1.00 97.38 108 LEU A N 1
ATOM 869 C CA . LEU A 1 108 ? 17.953 3.066 -32.581 1.00 97.38 108 LEU A CA 1
ATOM 870 C C . LEU A 1 108 ? 18.266 4.124 -33.638 1.00 97.38 108 LEU A C 1
ATOM 872 O O . LEU A 1 108 ? 18.582 3.767 -34.771 1.00 97.38 108 LEU A O 1
ATOM 876 N N . ASP A 1 109 ? 18.234 5.402 -33.276 1.00 97.38 109 ASP A N 1
ATOM 877 C CA . ASP A 1 109 ? 18.544 6.488 -34.203 1.00 97.38 109 ASP A CA 1
ATOM 878 C C . ASP A 1 109 ? 20.015 6.478 -34.629 1.00 97.38 109 ASP A C 1
ATOM 880 O O . ASP A 1 109 ? 20.314 6.641 -35.814 1.00 97.38 109 ASP A O 1
ATOM 884 N N . LYS A 1 110 ? 20.943 6.181 -33.709 1.00 97.31 110 LYS A N 1
ATOM 885 C CA . LYS A 1 110 ? 22.357 5.961 -34.061 1.00 97.31 110 LYS A CA 1
ATOM 886 C C . LYS A 1 110 ? 22.519 4.803 -35.042 1.00 97.31 110 LYS A C 1
ATOM 888 O O . LYS A 1 110 ? 23.216 4.949 -36.043 1.00 97.31 110 LYS A O 1
ATOM 893 N N . ARG A 1 111 ? 21.863 3.669 -34.784 1.00 96.38 111 ARG A N 1
ATOM 894 C CA . ARG A 1 111 ? 21.920 2.492 -35.665 1.00 96.38 111 ARG A CA 1
ATOM 895 C C . ARG A 1 111 ? 21.316 2.766 -37.038 1.00 96.38 111 ARG A C 1
ATOM 897 O O . ARG A 1 111 ? 21.882 2.328 -38.034 1.00 96.38 111 ARG A O 1
ATOM 904 N N . LYS A 1 112 ? 20.211 3.512 -37.116 1.00 96.94 112 LYS A N 1
ATOM 905 C CA . LYS A 1 112 ? 19.638 3.955 -38.397 1.00 96.94 112 LYS A CA 1
ATOM 906 C C . LYS A 1 112 ? 20.622 4.829 -39.169 1.00 96.94 112 LYS A C 1
ATOM 908 O O . LYS A 1 112 ? 20.895 4.534 -40.323 1.00 96.94 112 LYS A O 1
ATOM 913 N N . ALA A 1 113 ? 21.237 5.814 -38.513 1.00 96.94 113 ALA A N 1
ATOM 914 C CA . ALA A 1 113 ? 22.238 6.666 -39.151 1.00 96.94 113 ALA A CA 1
ATOM 915 C C . ALA A 1 113 ? 23.469 5.875 -39.642 1.00 96.94 113 ALA A C 1
ATOM 917 O O . ALA A 1 113 ? 24.037 6.195 -40.685 1.00 96.94 113 ALA A O 1
ATOM 918 N N . GLU A 1 114 ? 23.892 4.832 -38.918 1.00 97.25 114 GLU A N 1
ATOM 919 C CA . GLU A 1 114 ? 24.934 3.903 -39.384 1.00 97.25 114 GLU A CA 1
ATOM 920 C C . GLU A 1 114 ? 24.498 3.138 -40.642 1.00 97.25 114 GLU A C 1
ATOM 922 O O . GLU A 1 114 ? 25.268 3.048 -41.599 1.00 97.25 114 GLU A O 1
ATOM 927 N N . LEU A 1 115 ? 23.266 2.620 -40.669 1.00 97.19 115 LEU A N 1
ATOM 928 C CA . LEU A 1 115 ? 22.714 1.924 -41.834 1.00 97.19 115 LEU A CA 1
ATOM 929 C C . LEU A 1 115 ? 22.599 2.840 -43.055 1.00 97.19 115 LEU A C 1
ATOM 931 O O . LEU A 1 115 ? 22.966 2.417 -44.151 1.00 97.19 115 LEU A O 1
ATOM 935 N N . ASP A 1 116 ? 22.164 4.084 -42.869 1.00 97.44 116 ASP A N 1
ATOM 936 C CA . ASP A 1 116 ? 22.077 5.074 -43.945 1.00 97.44 116 ASP A CA 1
ATOM 937 C C . ASP A 1 116 ? 23.465 5.363 -44.532 1.00 97.44 116 ASP A C 1
ATOM 939 O O . ASP A 1 116 ? 23.645 5.340 -45.750 1.00 97.44 116 ASP A O 1
ATOM 943 N N . ARG A 1 117 ? 24.494 5.502 -43.684 1.00 97.31 117 ARG A N 1
ATOM 944 C CA . ARG A 1 117 ? 25.886 5.642 -44.147 1.00 97.31 117 ARG A CA 1
ATOM 945 C C . ARG A 1 117 ? 26.370 4.424 -44.925 1.00 97.31 117 ARG A C 1
ATOM 947 O O . ARG A 1 117 ? 27.033 4.579 -45.949 1.00 97.31 117 ARG A O 1
ATOM 954 N N . TYR A 1 118 ? 26.073 3.212 -44.457 1.00 97.12 118 TYR A N 1
ATOM 955 C CA . TYR A 1 118 ? 26.429 2.004 -45.203 1.00 97.12 118 TYR A CA 1
ATOM 956 C C . TYR A 1 118 ? 25.703 1.939 -46.546 1.00 97.12 118 TYR A C 1
ATOM 958 O O . TYR A 1 118 ? 26.304 1.545 -47.546 1.00 97.12 118 TYR A O 1
ATOM 966 N N . HIS A 1 119 ? 24.443 2.367 -46.598 1.00 96.88 119 HIS A N 1
ATOM 967 C CA . HIS A 1 119 ? 23.695 2.460 -47.842 1.00 96.88 119 HIS A CA 1
ATOM 968 C C . HIS A 1 119 ? 24.357 3.436 -4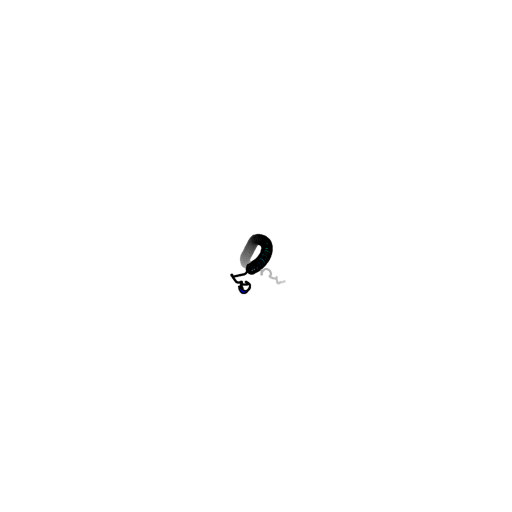8.826 1.00 96.88 119 HIS A C 1
ATOM 970 O O . HIS A 1 119 ? 24.624 3.059 -49.968 1.00 96.88 119 HIS A O 1
ATOM 976 N N . GLU A 1 120 ? 24.707 4.644 -48.377 1.00 97.12 120 GLU A N 1
ATOM 977 C CA . GLU A 1 120 ? 25.430 5.636 -49.183 1.00 97.12 120 GLU A CA 1
ATOM 978 C C . GLU A 1 1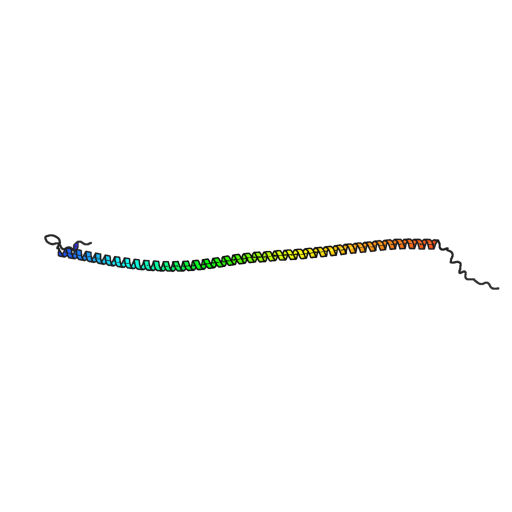20 ? 26.769 5.094 -49.704 1.00 97.12 120 GLU A C 1
ATOM 980 O O . GLU A 1 120 ? 27.091 5.252 -50.883 1.00 97.12 120 GLU A O 1
ATOM 985 N N . GLN A 1 121 ? 27.532 4.391 -48.861 1.00 96.81 121 GLN A N 1
ATOM 986 C CA . GLN A 1 121 ? 28.790 3.757 -49.265 1.00 96.81 121 GLN A CA 1
ATOM 987 C C . GLN A 1 121 ? 28.579 2.693 -50.347 1.00 96.81 121 GLN A C 1
ATOM 989 O O . GLN A 1 121 ? 29.329 2.653 -51.324 1.00 96.81 121 GLN A O 1
ATOM 994 N N . ILE A 1 122 ? 27.552 1.849 -50.213 1.00 96.62 122 ILE A N 1
ATOM 995 C CA . ILE A 1 122 ? 27.210 0.836 -51.221 1.00 96.62 122 ILE A CA 1
ATOM 996 C C . ILE A 1 122 ? 26.850 1.504 -52.552 1.00 96.62 122 ILE A C 1
ATOM 998 O O . ILE A 1 122 ? 27.313 1.059 -53.606 1.00 96.62 122 ILE A O 1
ATOM 1002 N N . VAL A 1 123 ? 26.058 2.580 -52.519 1.00 97.38 123 VAL A N 1
ATOM 1003 C CA . VAL A 1 123 ? 25.702 3.352 -53.718 1.00 97.38 123 VAL A CA 1
ATOM 1004 C C . VAL A 1 123 ? 26.954 3.943 -54.370 1.00 97.38 123 VAL A C 1
ATOM 1006 O O . VAL A 1 123 ? 27.163 3.739 -55.566 1.00 97.38 123 VAL A O 1
ATOM 1009 N N . ALA A 1 124 ? 27.835 4.577 -53.595 1.00 96.44 124 ALA A N 1
ATOM 1010 C CA . ALA A 1 124 ? 29.075 5.162 -54.103 1.00 96.44 124 ALA A CA 1
ATOM 1011 C C . ALA A 1 124 ? 29.998 4.114 -54.752 1.00 96.44 124 ALA A C 1
ATOM 1013 O O . ALA A 1 124 ? 30.524 4.329 -55.846 1.00 96.44 124 ALA A O 1
ATOM 1014 N N . VAL A 1 125 ? 30.158 2.947 -54.119 1.00 96.75 125 VAL A N 1
ATOM 1015 C CA . VAL A 1 125 ? 30.935 1.829 -54.676 1.00 96.75 125 VAL A CA 1
ATOM 1016 C C . VAL A 1 125 ? 30.311 1.332 -55.981 1.00 96.75 125 VAL A C 1
ATOM 1018 O O . VAL A 1 125 ? 31.022 1.104 -56.961 1.00 96.75 125 VAL A O 1
ATOM 1021 N N . ARG A 1 126 ? 28.979 1.210 -56.037 1.00 96.06 126 ARG A N 1
ATOM 1022 C CA . ARG A 1 126 ? 28.262 0.808 -57.253 1.00 96.06 126 ARG A CA 1
ATOM 1023 C C . ARG A 1 126 ? 28.487 1.796 -58.397 1.00 96.06 126 ARG A C 1
ATOM 1025 O O . ARG A 1 126 ? 28.767 1.368 -59.516 1.00 96.06 126 ARG A O 1
ATOM 1032 N N . GLU A 1 127 ? 28.394 3.094 -58.129 1.00 96.69 127 GLU A N 1
ATOM 1033 C CA . GLU A 1 127 ? 28.666 4.140 -59.119 1.00 96.69 127 GLU A CA 1
ATOM 1034 C C . GLU A 1 127 ? 30.122 4.122 -59.591 1.00 96.69 127 GLU A C 1
ATOM 1036 O O . GLU A 1 127 ? 30.387 4.278 -60.785 1.00 96.69 127 GLU A O 1
ATOM 1041 N N . MET A 1 128 ? 31.071 3.892 -58.680 1.00 95.88 128 MET A N 1
ATOM 1042 C CA . MET A 1 128 ? 32.488 3.765 -59.015 1.00 95.88 128 MET A CA 1
ATOM 1043 C C . MET A 1 128 ? 32.729 2.596 -59.978 1.00 95.88 128 MET A C 1
ATOM 1045 O O . MET A 1 128 ? 33.378 2.783 -61.008 1.00 95.88 128 MET A O 1
ATOM 1049 N N . PHE A 1 129 ? 32.152 1.420 -59.705 1.00 95.50 129 PHE A N 1
ATOM 1050 C CA . PHE A 1 129 ? 32.236 0.273 -60.616 1.00 95.50 129 PHE A CA 1
ATOM 1051 C C . PHE A 1 129 ? 31.592 0.559 -61.974 1.00 95.50 129 PHE A C 1
ATOM 1053 O O . PHE A 1 129 ? 32.160 0.206 -63.005 1.00 95.50 129 PHE A O 1
ATOM 1060 N N . GLN A 1 130 ? 30.439 1.233 -62.007 1.00 95.69 130 GLN A N 1
ATOM 1061 C CA . GLN A 1 130 ? 29.795 1.613 -63.267 1.00 95.69 130 GLN A CA 1
ATOM 1062 C C . GLN A 1 130 ? 30.659 2.570 -64.096 1.00 95.69 130 GLN A C 1
ATOM 1064 O O . GLN A 1 130 ? 30.763 2.393 -65.310 1.00 95.69 130 GLN A O 1
ATOM 1069 N N . LYS A 1 131 ? 31.291 3.565 -63.462 1.00 95.94 131 LYS A N 1
ATOM 1070 C CA . LYS A 1 131 ? 32.212 4.495 -64.135 1.00 95.94 131 LYS A CA 1
ATOM 1071 C C . LYS A 1 131 ? 33.447 3.772 -64.672 1.00 95.94 131 LYS A C 1
ATOM 1073 O O . LYS A 1 131 ? 33.803 3.989 -65.825 1.00 95.94 131 LYS A O 1
ATOM 1078 N N . LEU A 1 132 ? 34.047 2.884 -63.878 1.00 95.62 132 LEU A N 1
ATOM 1079 C CA . LEU A 1 132 ? 35.213 2.097 -64.288 1.00 95.62 132 LEU A CA 1
ATOM 1080 C C . LEU A 1 132 ? 34.897 1.175 -65.474 1.00 95.62 132 LEU A C 1
ATOM 1082 O O . LEU A 1 132 ? 35.660 1.115 -66.429 1.00 95.62 132 LEU A O 1
ATOM 1086 N N . LEU A 1 133 ? 33.755 0.482 -65.449 1.00 95.62 133 LEU A N 1
ATOM 1087 C CA . LEU A 1 133 ? 33.342 -0.378 -66.561 1.00 95.62 133 LEU A CA 1
ATOM 1088 C C . LEU A 1 133 ? 33.085 0.424 -67.843 1.00 95.62 133 LEU A C 1
ATOM 1090 O O . LEU A 1 133 ? 33.434 -0.033 -68.929 1.00 95.62 133 LEU A O 1
ATOM 1094 N N . ARG A 1 134 ? 32.507 1.629 -67.734 1.00 95.12 134 ARG A N 1
ATOM 1095 C CA . ARG A 1 134 ? 32.335 2.526 -68.888 1.00 95.12 134 ARG A CA 1
ATOM 1096 C C . ARG A 1 134 ? 33.676 2.976 -69.458 1.00 95.12 134 ARG A C 1
ATOM 1098 O O . ARG A 1 134 ? 33.874 2.825 -70.658 1.00 95.12 134 ARG A O 1
ATOM 1105 N N . SER A 1 135 ? 34.600 3.446 -68.618 1.00 94.69 135 SER A N 1
ATOM 1106 C CA . SER A 1 135 ? 35.917 3.879 -69.096 1.00 94.69 135 SER A CA 1
ATOM 1107 C C . SER A 1 135 ? 36.707 2.722 -69.706 1.00 94.69 135 SER A C 1
ATOM 1109 O O . SER A 1 135 ? 37.312 2.887 -70.759 1.00 94.69 135 SER A O 1
ATOM 1111 N N . MET A 1 136 ? 36.659 1.525 -69.114 1.00 93.94 136 MET A N 1
ATOM 1112 C CA . MET A 1 136 ? 37.280 0.330 -69.695 1.00 93.94 136 MET A CA 1
ATOM 1113 C C . MET A 1 136 ? 36.701 -0.013 -71.070 1.00 93.94 136 MET A C 1
ATOM 1115 O O . MET A 1 136 ? 37.470 -0.319 -71.978 1.00 93.94 136 MET A O 1
ATOM 1119 N N . ASN A 1 137 ? 35.380 0.069 -71.250 1.00 92.88 137 ASN A N 1
ATOM 1120 C CA . ASN A 1 137 ? 34.749 -0.151 -72.553 1.00 92.88 137 ASN A CA 1
ATOM 1121 C C . ASN A 1 137 ? 35.166 0.909 -73.583 1.00 92.88 137 ASN A C 1
ATOM 1123 O O . ASN A 1 137 ? 35.454 0.565 -74.726 1.00 92.88 137 ASN A O 1
ATOM 1127 N N . GLU A 1 138 ? 35.239 2.183 -73.191 1.00 92.81 138 GLU A N 1
ATOM 1128 C CA . GLU A 1 138 ? 35.728 3.267 -74.055 1.00 92.81 138 GLU A CA 1
ATOM 1129 C C . GLU A 1 138 ? 37.194 3.047 -74.456 1.00 92.81 138 GLU A C 1
ATOM 1131 O O . GLU A 1 138 ? 37.545 3.153 -75.634 1.00 92.81 138 GLU A O 1
ATOM 1136 N N . HIS A 1 139 ? 38.045 2.663 -73.500 1.00 91.06 139 HIS A N 1
ATOM 1137 C CA . HIS A 1 139 ? 39.439 2.321 -73.762 1.00 91.06 139 HIS A CA 1
ATOM 1138 C C . HIS A 1 139 ? 39.563 1.113 -74.692 1.00 91.06 139 HIS A C 1
ATOM 1140 O O . HIS A 1 139 ? 40.299 1.200 -75.672 1.00 91.06 139 HIS A O 1
ATOM 1146 N N . ALA A 1 140 ? 38.821 0.031 -74.449 1.00 89.56 140 ALA A N 1
ATOM 1147 C CA . ALA A 1 140 ? 38.803 -1.144 -75.317 1.00 89.56 140 ALA A CA 1
ATOM 1148 C C . ALA A 1 140 ? 38.363 -0.786 -76.744 1.00 89.56 140 ALA A C 1
ATOM 1150 O O . ALA A 1 140 ? 39.022 -1.186 -77.700 1.00 89.56 140 ALA A O 1
ATOM 1151 N N . TYR A 1 141 ? 37.319 0.036 -76.894 1.00 90.00 141 TYR A N 1
ATOM 1152 C CA . TYR A 1 141 ? 36.853 0.497 -78.201 1.00 90.00 141 TYR A CA 1
ATOM 1153 C C . TYR A 1 141 ? 37.912 1.340 -78.924 1.00 90.00 141 TYR A C 1
ATOM 1155 O O . TYR A 1 141 ? 38.197 1.109 -80.099 1.00 90.00 141 TYR A O 1
ATOM 1163 N N . SER A 1 142 ? 38.549 2.284 -78.223 1.00 87.31 142 SER A N 1
ATOM 1164 C CA . SER A 1 142 ? 39.634 3.089 -78.799 1.00 87.31 142 SER A CA 1
ATOM 1165 C C . SER A 1 142 ? 40.854 2.242 -79.181 1.00 87.31 142 SER A C 1
ATOM 1167 O O . SER A 1 142 ? 41.455 2.469 -80.229 1.00 87.31 142 SER A O 1
ATOM 1169 N N . PHE A 1 143 ? 41.191 1.230 -78.378 1.00 87.69 143 PHE A N 1
ATOM 1170 C CA . PHE A 1 143 ? 42.274 0.297 -78.663 1.00 87.69 143 PHE A CA 1
ATOM 1171 C C . PHE A 1 143 ? 41.953 -0.583 -79.876 1.00 87.69 143 PHE A C 1
ATOM 1173 O O . PHE A 1 143 ? 42.789 -0.720 -80.762 1.00 87.69 143 PHE A O 1
ATOM 1180 N N . GLU A 1 144 ? 40.732 -1.114 -79.985 1.00 85.94 144 GLU A N 1
ATOM 1181 C CA . GLU A 1 144 ? 40.285 -1.833 -81.184 1.00 85.94 144 GLU A CA 1
ATOM 1182 C C . GLU A 1 144 ? 40.354 -0.956 -82.436 1.00 85.94 144 GLU A C 1
ATOM 1184 O O . GLU A 1 144 ? 40.787 -1.422 -83.489 1.00 85.94 144 GLU A O 1
ATOM 1189 N N . GLN A 1 145 ? 39.956 0.315 -82.337 1.00 83.81 145 GLN A N 1
ATOM 1190 C CA . GLN A 1 145 ? 40.095 1.263 -83.440 1.00 83.81 145 GLN A CA 1
ATOM 1191 C C . GLN A 1 145 ? 41.564 1.482 -83.817 1.00 83.81 145 GLN A C 1
ATOM 1193 O O . GLN A 1 145 ? 41.878 1.474 -85.002 1.00 83.81 145 GLN A O 1
ATOM 1198 N N . GLN A 1 146 ? 42.468 1.618 -82.842 1.00 83.75 146 GLN A N 1
ATOM 1199 C CA . GLN A 1 146 ? 43.910 1.725 -83.095 1.00 83.75 146 GLN A CA 1
ATOM 1200 C C . GLN A 1 146 ? 44.494 0.456 -83.733 1.00 83.75 146 GLN A C 1
ATOM 1202 O O . GLN A 1 146 ? 45.334 0.551 -84.623 1.00 83.75 146 GLN A O 1
ATOM 1207 N N . VAL A 1 147 ? 44.046 -0.735 -83.326 1.00 83.19 147 VAL A N 1
ATOM 1208 C CA . VAL A 1 147 ? 44.465 -2.004 -83.944 1.00 83.19 147 VAL A CA 1
ATOM 1209 C C . VAL A 1 147 ? 43.952 -2.109 -85.379 1.00 83.19 147 VAL A C 1
ATOM 1211 O O . VAL A 1 147 ? 44.706 -2.516 -86.260 1.00 83.19 147 VAL A O 1
ATOM 1214 N N . LYS A 1 148 ? 42.699 -1.714 -85.643 1.00 79.12 148 LYS A N 1
ATOM 1215 C CA . LYS A 1 148 ? 42.137 -1.685 -87.003 1.00 79.12 148 LYS A CA 1
ATOM 1216 C C . LYS A 1 148 ? 42.905 -0.723 -87.904 1.00 79.12 148 LYS A C 1
ATOM 1218 O O . LYS A 1 148 ? 43.337 -1.133 -88.974 1.00 79.12 148 LYS A O 1
ATOM 1223 N N . THR A 1 149 ? 43.159 0.505 -87.454 1.00 78.19 149 THR A N 1
ATOM 1224 C CA . THR A 1 149 ? 43.925 1.481 -88.245 1.00 78.19 149 THR A CA 1
ATOM 1225 C C . THR A 1 149 ? 45.379 1.058 -88.440 1.00 78.19 149 THR A C 1
ATOM 1227 O O . THR A 1 149 ? 45.918 1.249 -89.524 1.00 78.19 149 THR A O 1
ATOM 1230 N N . ALA A 1 150 ? 46.018 0.431 -87.447 1.00 74.38 150 ALA A N 1
ATOM 1231 C CA . ALA A 1 150 ? 47.356 -0.141 -87.600 1.00 74.38 150 ALA A CA 1
ATOM 1232 C C . ALA A 1 150 ? 47.380 -1.346 -88.556 1.00 74.38 150 ALA A C 1
ATOM 1234 O O . ALA A 1 150 ? 48.354 -1.519 -89.282 1.00 74.38 150 ALA A O 1
ATOM 1235 N N . GLY A 1 151 ? 46.321 -2.161 -88.583 1.00 71.19 151 GLY A N 1
ATOM 1236 C CA . GLY A 1 151 ? 46.149 -3.256 -89.539 1.00 71.19 151 GLY A CA 1
ATOM 1237 C C . GLY A 1 151 ? 45.910 -2.770 -90.970 1.00 71.19 151 GLY A C 1
ATOM 1238 O O . GLY A 1 151 ? 46.476 -3.332 -91.898 1.00 71.19 151 GLY A O 1
ATOM 1239 N N . GLU A 1 152 ? 45.139 -1.695 -91.149 1.00 69.62 152 GLU A N 1
ATOM 1240 C CA . GLU A 1 152 ? 44.918 -1.033 -92.446 1.00 69.62 152 GLU A CA 1
ATOM 1241 C C . GLU A 1 152 ? 46.163 -0.268 -92.934 1.00 69.62 152 GLU A C 1
ATOM 1243 O O . GLU A 1 152 ? 46.420 -0.194 -94.134 1.00 69.62 152 GLU A O 1
ATOM 1248 N N . ALA A 1 153 ? 46.962 0.283 -92.014 1.00 60.81 153 ALA A N 1
ATOM 1249 C CA . ALA A 1 153 ? 48.239 0.937 -92.308 1.00 60.81 153 ALA A CA 1
ATOM 1250 C C . ALA A 1 153 ? 49.413 -0.050 -92.451 1.00 60.81 153 ALA A C 1
ATOM 1252 O O . ALA A 1 153 ? 50.503 0.344 -92.880 1.00 60.81 153 ALA A O 1
ATOM 1253 N N . ALA A 1 154 ? 49.224 -1.323 -92.094 1.00 53.03 154 ALA A N 1
ATOM 1254 C CA . ALA A 1 154 ? 50.216 -2.358 -92.324 1.00 53.03 154 ALA A CA 1
ATOM 1255 C C . ALA A 1 154 ? 50.212 -2.736 -93.816 1.00 53.03 154 ALA A C 1
ATOM 1257 O O . ALA A 1 154 ? 49.164 -3.068 -94.366 1.00 53.03 154 ALA A O 1
ATOM 1258 N N . PRO A 1 155 ? 51.365 -2.720 -94.507 1.00 57.81 155 PRO A N 1
ATOM 1259 C CA . PRO A 1 155 ? 51.411 -3.153 -95.895 1.00 57.81 155 PRO A CA 1
ATOM 1260 C C . PRO A 1 155 ? 51.032 -4.639 -95.984 1.00 57.81 155 PRO A C 1
ATOM 1262 O O . PRO A 1 155 ? 51.657 -5.469 -95.323 1.00 57.81 155 PRO A O 1
ATOM 1265 N N . GLU A 1 156 ? 50.091 -5.005 -96.865 1.00 53.97 156 GLU A N 1
ATOM 1266 C CA . GLU A 1 156 ? 49.676 -6.398 -97.161 1.00 53.97 156 GLU A CA 1
ATOM 1267 C C . GLU A 1 156 ? 50.817 -7.307 -97.686 1.00 53.97 156 GLU A C 1
ATOM 1269 O O . GLU A 1 156 ? 50.603 -8.431 -98.138 1.00 53.97 156 GLU A O 1
ATOM 1274 N N . ARG A 1 157 ? 52.070 -6.845 -97.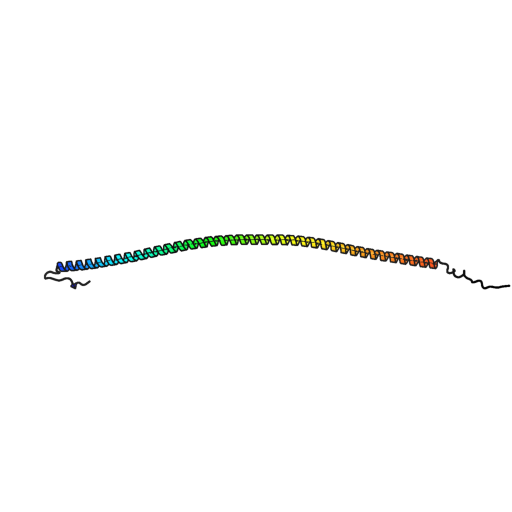664 1.00 50.28 157 ARG A N 1
ATOM 1275 C CA . ARG A 1 157 ? 53.164 -7.394 -98.460 1.00 50.28 157 ARG A CA 1
ATOM 1276 C C . ARG A 1 157 ? 54.435 -7.641 -97.649 1.00 50.28 157 ARG A C 1
ATOM 1278 O O . ARG A 1 157 ? 55.514 -7.226 -98.042 1.00 50.28 157 ARG A O 1
ATOM 1285 N N . ASN A 1 158 ? 54.313 -8.379 -96.547 1.00 52.62 158 ASN A N 1
ATOM 1286 C CA . ASN A 1 158 ? 55.457 -9.002 -95.859 1.00 52.62 158 ASN A CA 1
ATOM 1287 C C . ASN A 1 158 ? 55.556 -10.524 -96.094 1.00 52.62 158 ASN A C 1
ATOM 1289 O O . ASN A 1 158 ? 56.302 -11.208 -95.403 1.00 52.62 158 ASN A O 1
ATOM 1293 N N . MET A 1 159 ? 54.848 -11.069 -97.092 1.00 49.00 159 MET A N 1
ATOM 1294 C CA . MET A 1 159 ? 54.947 -12.492 -97.469 1.00 49.00 159 MET A CA 1
ATOM 1295 C C . MET A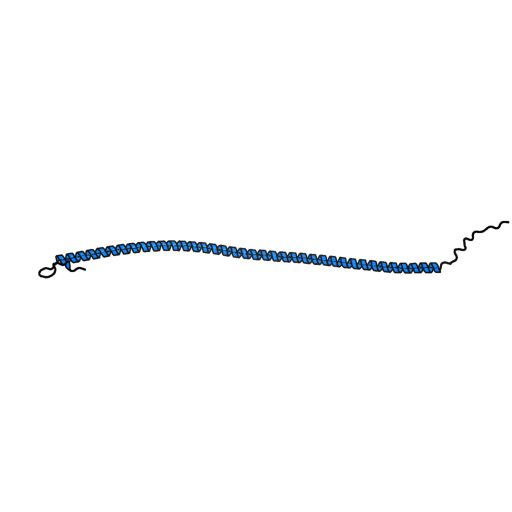 1 159 ? 55.870 -12.762 -98.673 1.00 49.00 159 MET A C 1
ATOM 1297 O O . MET A 1 159 ? 56.035 -13.915 -99.056 1.00 49.00 159 MET A O 1
ATOM 1301 N N . SER A 1 160 ? 56.514 -11.747 -99.267 1.00 50.88 160 SER A N 1
ATOM 1302 C CA . SER A 1 160 ? 57.404 -11.929 -100.433 1.00 50.88 160 SER A CA 1
ATOM 1303 C C . SER A 1 160 ? 58.900 -12.037 -100.101 1.00 50.88 160 SER A C 1
ATOM 1305 O O . SER A 1 160 ? 59.716 -12.085 -101.014 1.00 50.88 160 SER A O 1
ATOM 1307 N N . LEU A 1 161 ? 59.294 -12.059 -98.822 1.00 52.38 161 LEU A N 1
ATOM 1308 C CA . LEU A 1 161 ? 60.713 -12.126 -98.425 1.00 52.38 161 LEU A CA 1
ATOM 1309 C C . LEU A 1 161 ? 61.263 -13.554 -98.266 1.00 52.38 161 LEU A C 1
ATOM 1311 O O . LEU A 1 161 ? 62.463 -13.723 -98.062 1.00 52.38 161 LEU A O 1
ATOM 1315 N N . PHE A 1 162 ? 60.424 -14.583 -98.415 1.00 53.41 162 PHE A N 1
ATOM 1316 C CA . PHE A 1 162 ? 60.840 -15.987 -98.354 1.00 53.41 162 PHE A CA 1
ATOM 1317 C C . PHE A 1 162 ? 60.574 -16.723 -99.673 1.00 53.41 162 PHE A C 1
ATOM 1319 O O . PHE A 1 162 ? 59.942 -17.777 -99.693 1.00 53.41 162 PHE A O 1
ATOM 1326 N N . GLU A 1 163 ? 61.090 -16.210 -100.791 1.00 49.75 163 GLU A N 1
ATOM 1327 C CA . GLU A 1 163 ? 61.307 -17.073 -101.954 1.00 49.75 163 GLU A CA 1
ATOM 1328 C C . GLU A 1 163 ? 62.541 -17.949 -101.701 1.00 49.75 163 GLU A C 1
ATOM 1330 O O . GLU A 1 163 ? 63.692 -17.507 -101.706 1.00 49.75 163 GLU A O 1
ATOM 1335 N N . ARG A 1 164 ? 62.287 -19.234 -101.441 1.00 48.81 164 ARG A N 1
ATOM 1336 C CA . ARG A 1 164 ? 63.305 -20.283 -101.376 1.00 48.81 164 ARG A CA 1
ATOM 1337 C C . ARG A 1 164 ? 63.982 -20.363 -102.746 1.00 48.81 164 ARG A C 1
ATOM 1339 O O . ARG A 1 164 ? 63.355 -20.787 -103.712 1.00 48.81 164 ARG A O 1
ATOM 1346 N N . LYS A 1 165 ? 65.256 -19.974 -102.830 1.00 44.47 165 LYS A N 1
ATOM 1347 C CA . LYS A 1 165 ? 66.076 -20.081 -104.046 1.00 44.47 165 LYS A CA 1
ATOM 1348 C C . LYS A 1 165 ? 66.160 -21.554 -104.483 1.00 44.47 165 LYS A C 1
ATOM 1350 O O . LYS A 1 165 ? 66.980 -22.312 -103.969 1.00 44.47 165 LYS A O 1
ATOM 1355 N N . ALA A 1 166 ? 65.281 -21.972 -105.393 1.00 48.16 166 ALA A N 1
ATOM 1356 C CA . ALA A 1 166 ? 65.417 -23.221 -106.130 1.00 48.16 166 ALA A CA 1
ATOM 1357 C C . ALA A 1 166 ? 66.624 -23.084 -107.069 1.00 48.16 166 ALA A C 1
ATOM 1359 O O . ALA A 1 166 ? 66.787 -22.070 -107.745 1.00 48.16 166 ALA A O 1
ATOM 1360 N N . GLY A 1 167 ? 67.525 -24.063 -107.020 1.00 48.91 167 GLY A N 1
ATOM 1361 C CA . GLY A 1 167 ? 68.804 -24.011 -107.715 1.00 48.91 167 GLY A CA 1
ATOM 1362 C C . GLY A 1 167 ? 68.694 -23.998 -109.240 1.00 48.91 167 GLY A C 1
ATOM 1363 O O . GLY A 1 167 ? 67.751 -24.521 -109.826 1.00 48.91 167 GLY A O 1
ATOM 1364 N N . SER A 1 168 ? 69.744 -23.490 -109.880 1.00 40.59 168 SER A N 1
ATOM 1365 C CA . SER A 1 168 ? 70.143 -23.932 -111.213 1.00 40.59 168 SER A CA 1
ATOM 1366 C C . SER A 1 168 ? 71.666 -23.956 -111.270 1.00 40.59 168 SER A C 1
ATOM 1368 O O . SER A 1 168 ? 72.313 -22.911 -111.200 1.00 40.59 168 SER A O 1
ATOM 1370 N N . GLY A 1 169 ? 72.224 -25.161 -111.344 1.00 45.97 169 GLY A N 1
ATOM 1371 C CA . GLY A 1 169 ? 73.618 -25.361 -111.701 1.00 45.97 169 GLY A CA 1
ATOM 1372 C C . GLY A 1 169 ? 73.855 -25.098 -113.186 1.00 45.97 169 GLY A C 1
ATOM 1373 O O . GLY A 1 169 ? 72.973 -25.338 -114.013 1.00 45.97 169 GLY A O 1
ATOM 1374 N N . LYS A 1 170 ? 75.061 -24.630 -113.490 1.00 37.66 170 LYS A N 1
ATOM 1375 C CA . LYS A 1 170 ? 75.981 -25.165 -114.497 1.00 37.66 170 LYS A CA 1
ATOM 1376 C C . LYS A 1 170 ? 77.382 -24.679 -114.153 1.00 37.66 170 LYS A C 1
ATOM 1378 O O . LYS A 1 170 ? 77.486 -23.517 -113.706 1.00 37.66 170 LYS A O 1
#

Secondary structure (DSSP, 8-state):
--GGGS-EETTEE-HHHHHHHHHHHHHHHHHHHHHHHHHHHHHHHHHHHHHHHHHHHHHHHHHHHHHHHHHHHHHHHHHHHHHHHHHHHHHHHHHHHHHHHHHHHHHHHHHHHHHHHHHHHHHHHHHHHHHHHHHHHHHHHHHHHHHHHHHHHS-S--SSS---------

Organism: NCBI:txid2840798